Protein AF-A0A5S4TDW6-F1 (afdb_monomer_lite)

InterPro domains:
  IPR001173 Glycosyltransferase 2-like [PF00535] (8-47)
  IPR029044 Nucleotide-diphospho-sugar transferases [G3DSA:3.90.550.10] (1-47)
  IPR029044 Nucleotide-diphospho-sugar transferases [SSF53448] (4-47)

Secondary struct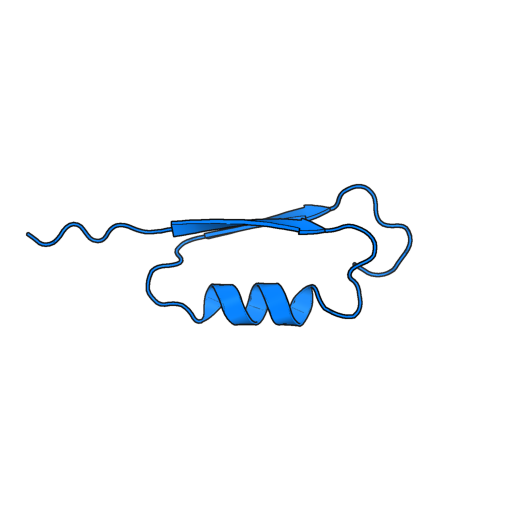ure (DSSP, 8-state):
------EEEEEEESS-TTTHHHHHHHHTTSTTEEEEEEEE---SS--

Foldseek 3Di:
DDPLQADEAEAEDEQCQPPPVVVVVVQVVDPRHPYYHYHDPDYPDPD

pLDDT: mean 94.67, std 10.82, range [46.44, 98.69]

Structure (mmCIF, N/CA/C/O backbone):
data_AF-A0A5S4TDW6-F1
#
_entry.id   AF-A0A5S4TDW6-F1
#
loop_
_atom_site.group_PDB
_atom_site.id
_atom_site.type_symbol
_atom_site.label_atom_id
_atom_site.label_alt_id
_atom_site.label_comp_id
_atom_site.label_asym_id
_atom_site.label_entity_id
_atom_site.label_seq_id
_atom_site.pdbx_PDB_ins_code
_atom_site.Cartn_x
_atom_site.Cartn_y
_atom_site.Cartn_z
_atom_site.occupancy
_atom_site.B_iso_or_equiv
_atom_site.auth_seq_id
_atom_site.auth_comp_id
_atom_site.auth_asym_id
_atom_site.auth_atom_id
_atom_site.pdbx_PDB_model_num
ATOM 1 N N . MET A 1 1 ? -20.908 14.410 21.636 1.00 46.44 1 MET A N 1
ATOM 2 C CA . MET A 1 1 ? -20.499 13.309 20.738 1.00 46.44 1 MET A CA 1
ATOM 3 C C . MET A 1 1 ? -19.148 13.691 20.166 1.00 46.44 1 MET A C 1
ATOM 5 O O . MET A 1 1 ? -19.070 14.751 19.558 1.00 46.44 1 MET A O 1
ATOM 9 N N . ALA A 1 2 ? -18.085 12.933 20.438 1.00 57.69 2 ALA A N 1
ATOM 10 C CA . ALA A 1 2 ? -16.794 13.209 19.811 1.00 57.69 2 ALA A CA 1
ATOM 11 C C . ALA A 1 2 ? -16.918 12.921 18.307 1.00 57.69 2 ALA A C 1
ATOM 13 O O . ALA A 1 2 ? -17.398 11.853 17.935 1.00 57.69 2 ALA A O 1
ATOM 14 N N . SER A 1 3 ? -16.544 13.880 17.459 1.00 63.56 3 SER A N 1
ATOM 15 C CA . SER A 1 3 ? -16.396 13.637 16.024 1.00 63.56 3 SER A CA 1
ATOM 16 C C . SER A 1 3 ? -15.314 12.578 15.844 1.00 63.56 3 SER A C 1
ATOM 18 O O . SER A 1 3 ? -14.156 12.834 16.170 1.00 63.56 3 SER A O 1
ATOM 20 N N . THR A 1 4 ? -15.670 11.390 15.358 1.00 77.12 4 THR A N 1
ATOM 21 C CA . THR A 1 4 ? -14.694 10.382 14.926 1.00 77.12 4 THR A CA 1
ATOM 22 C C . THR A 1 4 ? -14.161 10.807 13.564 1.00 77.12 4 THR A C 1
ATOM 24 O O . THR A 1 4 ? -14.517 10.235 12.535 1.00 77.12 4 THR A O 1
ATOM 27 N N . THR A 1 5 ? -13.390 11.894 13.545 1.00 88.81 5 THR A N 1
ATOM 28 C CA . THR A 1 5 ? -12.742 12.371 12.327 1.00 88.81 5 THR A CA 1
ATOM 29 C C . THR A 1 5 ? -11.819 11.268 11.834 1.00 88.81 5 THR A C 1
ATOM 31 O O . THR A 1 5 ? -10.920 10.846 12.558 1.00 88.81 5 THR A O 1
ATOM 34 N N . THR A 1 6 ? -12.076 10.787 10.625 1.00 9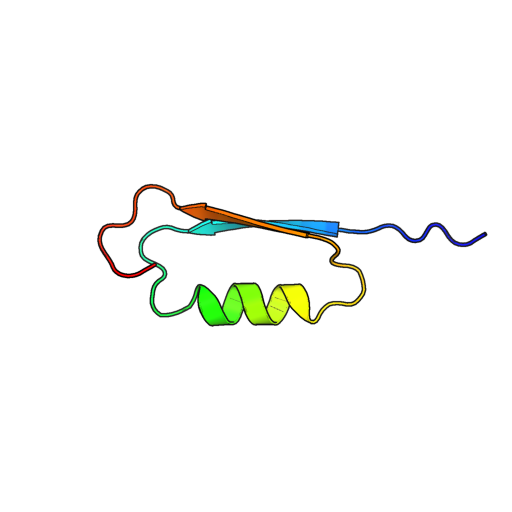5.50 6 THR A N 1
ATOM 35 C CA . THR A 1 6 ? -11.251 9.772 9.975 1.00 95.50 6 THR A CA 1
ATOM 36 C C . THR A 1 6 ? -10.391 10.412 8.895 1.00 95.50 6 THR A C 1
ATOM 38 O O . THR A 1 6 ? -10.697 11.496 8.393 1.00 95.50 6 THR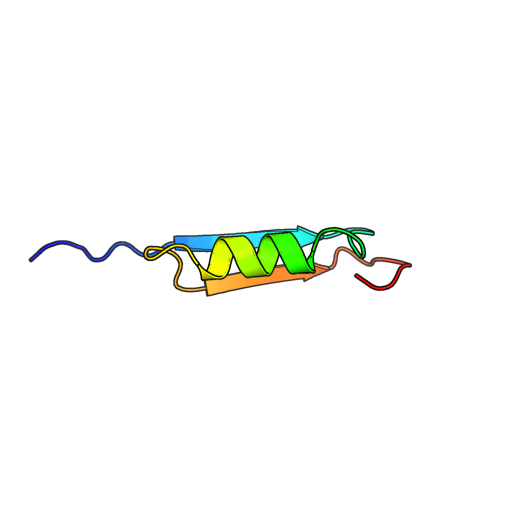 A O 1
ATOM 41 N N . VAL A 1 7 ? -9.283 9.752 8.580 1.00 96.31 7 VAL A N 1
ATOM 42 C CA . VAL A 1 7 ? -8.291 10.186 7.602 1.00 96.31 7 VAL A CA 1
ATOM 43 C C . VAL A 1 7 ? -8.279 9.198 6.441 1.00 96.31 7 VAL A C 1
ATOM 45 O O . VAL A 1 7 ? -8.180 7.989 6.649 1.00 96.31 7 VAL A O 1
ATOM 48 N N . CYS A 1 8 ? -8.334 9.734 5.224 1.00 97.94 8 CYS A N 1
ATOM 49 C CA . CYS A 1 8 ? -7.961 9.015 4.012 1.00 97.94 8 CYS A CA 1
ATOM 50 C C . CYS A 1 8 ? -6.493 9.325 3.698 1.00 97.94 8 CYS A C 1
ATOM 52 O O . CYS A 1 8 ? -6.099 10.494 3.630 1.00 97.94 8 CYS A O 1
ATOM 54 N N . VAL A 1 9 ? -5.676 8.285 3.539 1.00 98.50 9 VAL A N 1
ATOM 55 C CA . VAL A 1 9 ? -4.258 8.412 3.191 1.00 98.50 9 VAL A CA 1
ATOM 56 C C . VAL A 1 9 ? -4.094 8.156 1.698 1.00 98.50 9 VAL A C 1
ATOM 58 O O . VAL A 1 9 ? -4.390 7.064 1.221 1.00 98.50 9 VAL A O 1
ATOM 61 N N . ILE A 1 10 ? -3.577 9.145 0.970 1.00 98.50 10 ILE A N 1
ATOM 62 C CA . ILE A 1 10 ? -3.229 9.004 -0.448 1.00 98.50 10 ILE A CA 1
ATOM 63 C C . ILE A 1 10 ? -1.727 8.748 -0.569 1.00 98.50 10 ILE A C 1
ATOM 65 O O . ILE A 1 10 ? -0.922 9.538 -0.073 1.00 98.50 10 ILE A O 1
ATOM 69 N N . ILE A 1 11 ? -1.348 7.666 -1.248 1.00 98.44 11 ILE A N 1
ATOM 70 C CA . ILE A 1 11 ? 0.048 7.321 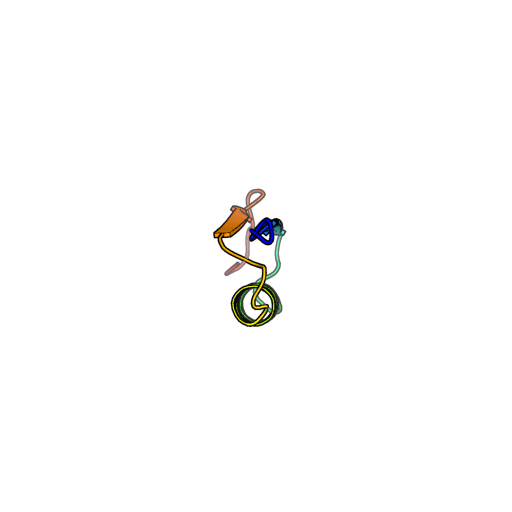-1.534 1.00 98.44 11 ILE A CA 1
ATOM 71 C C . ILE A 1 11 ? 0.229 7.291 -3.050 1.00 98.44 11 ILE A C 1
ATOM 73 O O . ILE A 1 11 ? -0.187 6.340 -3.704 1.00 98.44 11 ILE A O 1
ATOM 77 N N . ALA A 1 12 ? 0.864 8.317 -3.613 1.00 98.44 12 ALA A N 1
ATOM 78 C CA . ALA A 1 12 ? 1.371 8.240 -4.980 1.00 98.44 12 ALA A CA 1
ATOM 79 C C . ALA A 1 12 ? 2.659 7.403 -4.980 1.00 98.44 12 ALA A C 1
ATOM 81 O O . ALA A 1 12 ? 3.596 7.710 -4.237 1.00 98.44 12 ALA A O 1
ATOM 82 N N . ALA A 1 13 ? 2.693 6.336 -5.773 1.00 98.56 13 ALA A N 1
ATOM 83 C CA . ALA A 1 13 ? 3.793 5.385 -5.825 1.00 98.56 13 ALA A CA 1
ATOM 84 C C . ALA A 1 13 ? 4.379 5.332 -7.240 1.00 98.56 13 ALA A C 1
ATOM 86 O O . ALA A 1 13 ? 3.658 5.119 -8.206 1.00 98.56 13 ALA A O 1
ATOM 87 N N . LYS A 1 14 ? 5.697 5.520 -7.345 1.00 98.56 14 LYS A N 1
ATOM 88 C CA . LYS A 1 14 ? 6.480 5.306 -8.563 1.00 98.56 14 LYS A CA 1
ATOM 89 C C . LYS A 1 14 ? 7.727 4.527 -8.189 1.00 98.56 14 LYS A C 1
ATOM 91 O O . LYS A 1 14 ? 8.554 5.046 -7.437 1.00 98.56 14 LYS A O 1
ATOM 96 N N . ASN A 1 15 ? 7.864 3.320 -8.713 1.00 98.62 15 ASN A N 1
ATOM 97 C CA . ASN A 1 15 ? 9.016 2.450 -8.490 1.00 98.62 15 ASN A CA 1
ATOM 98 C C . ASN A 1 15 ? 9.352 2.247 -6.997 1.00 98.62 15 ASN A C 1
ATOM 100 O O . ASN A 1 15 ? 10.475 2.462 -6.522 1.00 98.62 15 ASN A O 1
ATOM 104 N N . ALA A 1 16 ? 8.315 1.940 -6.224 1.00 98.50 16 ALA A N 1
ATOM 105 C CA . ALA A 1 16 ? 8.322 1.803 -4.781 1.00 98.50 16 ALA A CA 1
ATOM 106 C C . ALA A 1 16 ? 8.259 0.338 -4.312 1.00 98.50 16 ALA A C 1
ATOM 108 O O . ALA A 1 16 ? 7.938 0.114 -3.141 1.00 98.50 16 ALA A O 1
ATOM 109 N N . GLU A 1 17 ? 8.618 -0.649 -5.147 1.00 98.62 17 GLU A N 1
ATOM 110 C CA . GLU A 1 17 ? 8.512 -2.090 -4.834 1.00 98.62 17 GLU A CA 1
ATOM 111 C C . GLU A 1 17 ? 9.071 -2.446 -3.438 1.00 98.62 17 GLU A C 1
ATOM 113 O O . GLU A 1 17 ? 8.513 -3.246 -2.685 1.00 98.62 17 GLU A O 1
ATOM 118 N N . ARG A 1 18 ? 10.162 -1.782 -3.031 1.00 98.56 18 ARG A N 1
ATOM 119 C CA . ARG A 1 18 ? 10.879 -2.071 -1.779 1.00 98.56 18 ARG A CA 1
ATOM 120 C C . ARG A 1 18 ? 10.207 -1.490 -0.536 1.00 98.56 18 ARG A C 1
ATOM 122 O O . ARG A 1 18 ? 10.565 -1.866 0.582 1.00 98.56 18 ARG A O 1
ATOM 129 N N . THR A 1 19 ? 9.300 -0.527 -0.688 1.00 98.50 19 THR A N 1
ATOM 130 C CA . THR A 1 19 ? 8.781 0.277 0.431 1.00 98.50 19 THR A CA 1
ATOM 131 C C . THR A 1 19 ? 7.265 0.393 0.467 1.00 98.50 19 THR A C 1
ATOM 133 O O . THR A 1 19 ? 6.735 0.610 1.561 1.00 98.50 19 THR A O 1
ATOM 136 N N . ILE A 1 20 ? 6.567 0.208 -0.657 1.00 98.56 20 ILE A N 1
ATOM 137 C CA . ILE A 1 20 ? 5.123 0.438 -0.761 1.00 98.56 20 ILE A CA 1
ATOM 138 C C . ILE A 1 20 ? 4.333 -0.441 0.212 1.00 98.56 20 ILE A C 1
ATOM 140 O O . ILE A 1 20 ? 3.519 0.069 0.984 1.00 98.56 20 ILE A O 1
ATOM 144 N N . GLY A 1 21 ? 4.679 -1.728 0.319 1.00 98.56 21 GLY A N 1
ATOM 145 C CA . GLY A 1 21 ? 4.039 -2.639 1.272 1.00 98.56 21 GLY A CA 1
ATOM 146 C C . GLY A 1 21 ? 4.212 -2.204 2.733 1.00 98.56 21 GLY A C 1
ATOM 147 O O . GLY A 1 21 ? 3.270 -2.272 3.523 1.00 98.56 21 GLY A O 1
ATOM 148 N N . ARG A 1 22 ? 5.390 -1.678 3.101 1.00 98.69 22 ARG A N 1
ATOM 149 C CA . ARG A 1 22 ? 5.634 -1.152 4.455 1.00 98.69 22 ARG A CA 1
ATOM 150 C C . ARG A 1 22 ? 4.833 0.124 4.715 1.00 98.69 22 ARG A C 1
ATOM 152 O O . ARG A 1 22 ? 4.326 0.282 5.823 1.00 98.69 22 ARG A O 1
ATOM 159 N N . ALA A 1 23 ? 4.720 1.007 3.724 1.00 98.50 23 ALA A N 1
ATOM 160 C CA . ALA A 1 23 ? 3.960 2.249 3.837 1.00 98.50 23 ALA A CA 1
ATOM 161 C C . ALA A 1 23 ? 2.462 1.967 4.046 1.00 98.50 23 ALA A C 1
ATOM 163 O O . ALA A 1 23 ? 1.891 2.436 5.033 1.00 98.50 23 ALA A O 1
ATOM 164 N N . ILE A 1 24 ? 1.867 1.110 3.206 1.00 98.62 24 ILE A N 1
ATOM 165 C CA . ILE A 1 24 ? 0.468 0.673 3.339 1.00 98.62 24 ILE A CA 1
ATOM 166 C C . ILE A 1 24 ? 0.241 0.038 4.716 1.00 98.62 24 ILE A C 1
ATOM 168 O O . ILE A 1 24 ? -0.666 0.436 5.447 1.00 98.62 24 ILE A O 1
ATOM 172 N N . ALA A 1 25 ? 1.107 -0.902 5.114 1.00 98.62 25 ALA A N 1
ATOM 173 C CA . ALA A 1 25 ? 0.981 -1.584 6.398 1.00 98.62 25 ALA A CA 1
ATOM 174 C C . ALA A 1 25 ? 1.118 -0.637 7.598 1.00 98.62 25 ALA A C 1
ATOM 176 O O . ALA A 1 25 ? 0.512 -0.896 8.633 1.00 98.62 25 ALA A O 1
ATOM 177 N N . SER A 1 26 ? 1.916 0.432 7.497 1.00 98.44 26 SER A N 1
ATOM 178 C CA . SER A 1 26 ? 2.001 1.443 8.556 1.00 98.44 26 SER A CA 1
ATOM 179 C C . SER A 1 26 ? 0.745 2.309 8.631 1.00 98.44 26 SER A C 1
ATOM 181 O O . SER A 1 26 ? 0.226 2.496 9.725 1.00 98.44 26 SER A O 1
ATOM 183 N N . ALA A 1 27 ? 0.208 2.753 7.489 1.00 98.12 27 ALA A N 1
ATOM 184 C CA . ALA A 1 27 ? -0.991 3.585 7.442 1.00 98.12 27 ALA A CA 1
ATOM 185 C C . ALA A 1 27 ? -2.217 2.846 7.998 1.00 98.12 27 ALA A C 1
ATOM 187 O O . ALA A 1 27 ? -2.947 3.393 8.817 1.00 98.12 27 ALA A O 1
ATOM 188 N N . LEU A 1 28 ? -2.392 1.571 7.637 1.00 97.62 28 LEU A N 1
ATOM 189 C CA . LEU A 1 28 ? -3.512 0.746 8.108 1.00 97.62 28 LEU A CA 1
ATOM 190 C C . LEU A 1 28 ? -3.461 0.397 9.607 1.00 97.62 28 LEU A C 1
ATOM 192 O O . LEU A 1 28 ? -4.438 -0.128 10.136 1.00 97.62 28 LEU A O 1
ATOM 196 N N . ARG A 1 29 ? -2.343 0.644 10.304 1.00 98.06 29 ARG A N 1
ATOM 197 C CA . ARG A 1 29 ? -2.254 0.448 11.764 1.00 98.06 29 ARG A CA 1
ATOM 198 C C . ARG A 1 29 ? -2.746 1.653 12.560 1.00 98.06 29 ARG A C 1
ATOM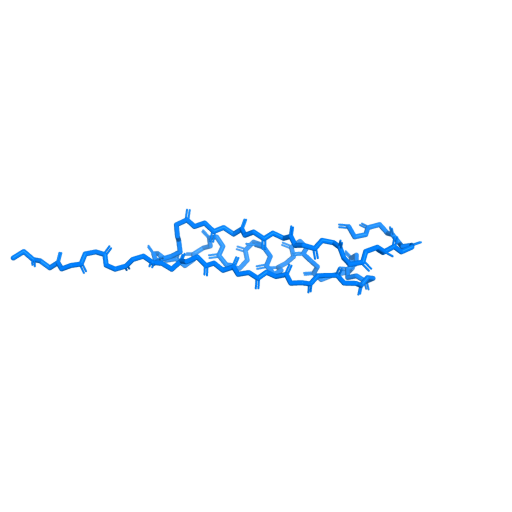 200 O O . ARG A 1 29 ? -3.007 1.505 13.751 1.00 98.06 29 ARG A O 1
ATOM 207 N N . GLU A 1 30 ? -2.838 2.824 11.938 1.00 97.44 30 GLU A N 1
ATOM 208 C CA . GLU A 1 30 ? -3.266 4.043 12.615 1.00 97.44 30 GLU A CA 1
ATOM 209 C C . GLU A 1 30 ? -4.781 4.037 12.828 1.00 97.44 30 GLU A C 1
ATOM 211 O O . GLU A 1 30 ? -5.563 3.859 11.898 1.00 97.44 30 GLU A O 1
ATOM 216 N N . THR A 1 31 ? -5.218 4.278 14.063 1.00 95.19 31 THR A N 1
ATOM 217 C CA . THR A 1 31 ? -6.633 4.149 14.461 1.00 95.19 31 THR A CA 1
ATOM 218 C C . THR A 1 31 ? -7.558 5.181 13.820 1.00 95.19 31 THR A C 1
ATOM 220 O O . THR A 1 31 ? -8.765 4.959 13.747 1.00 95.19 31 THR A O 1
ATOM 223 N N . ALA A 1 32 ? -7.011 6.308 13.364 1.00 95.25 32 ALA A N 1
ATOM 224 C CA . ALA A 1 32 ? -7.765 7.348 12.673 1.00 95.25 32 ALA A CA 1
ATOM 225 C C . ALA A 1 32 ? -7.865 7.115 11.154 1.00 95.25 32 ALA A C 1
ATOM 227 O O . ALA A 1 32 ? -8.647 7.803 10.497 1.00 95.25 32 ALA A O 1
ATOM 228 N N . VAL A 1 33 ? -7.089 6.186 10.584 1.00 97.56 33 VAL A N 1
ATOM 229 C CA . VAL A 1 33 ? -7.088 5.921 9.140 1.00 97.56 33 VAL A CA 1
ATOM 230 C C . VAL A 1 33 ? -8.229 4.969 8.796 1.00 97.56 33 VAL A C 1
ATOM 232 O O . VAL A 1 33 ? -8.283 3.844 9.286 1.00 97.56 33 VAL A O 1
ATOM 235 N N . SER A 1 34 ? -9.151 5.425 7.949 1.00 97.00 34 SER A N 1
ATOM 236 C CA . SER A 1 34 ? -10.282 4.620 7.464 1.00 97.00 34 SER A CA 1
ATOM 237 C C . SER A 1 34 ? -10.054 4.057 6.064 1.00 97.00 34 SER A C 1
ATOM 239 O O . SER A 1 34 ? -10.667 3.056 5.700 1.00 97.00 34 SER A O 1
ATOM 241 N N . GLU A 1 35 ? -9.177 4.689 5.285 1.00 97.62 35 GLU A N 1
ATOM 242 C CA . GLU A 1 35 ? -8.936 4.362 3.884 1.00 97.62 35 GLU A CA 1
ATOM 243 C C . GLU A 1 35 ? -7.481 4.658 3.505 1.00 97.62 35 GLU A C 1
ATOM 245 O O . GLU A 1 35 ? -6.897 5.658 3.933 1.00 97.62 35 GLU A O 1
ATOM 250 N N . VAL A 1 36 ? -6.908 3.790 2.670 1.00 98.50 36 VAL A N 1
ATOM 251 C CA . VAL A 1 36 ? -5.624 4.016 2.004 1.00 98.50 36 VAL A CA 1
ATOM 252 C C . VAL A 1 36 ? -5.842 3.850 0.507 1.00 98.50 36 VAL A C 1
ATOM 254 O O . VAL A 1 36 ? -6.196 2.763 0.052 1.00 98.50 36 VAL A O 1
ATOM 257 N N . VAL A 1 37 ? -5.613 4.918 -0.254 1.00 98.69 37 VAL A N 1
ATOM 258 C CA . VAL A 1 37 ? -5.671 4.906 -1.718 1.00 98.69 37 VAL A CA 1
ATOM 259 C C . VAL A 1 37 ? -4.250 4.989 -2.250 1.00 98.69 37 VAL A C 1
ATOM 261 O O . VAL A 1 37 ? -3.541 5.969 -2.017 1.00 98.69 37 VAL A O 1
ATOM 264 N N . VAL A 1 38 ? -3.833 3.955 -2.974 1.00 98.44 38 VAL A N 1
ATOM 265 C CA . VAL A 1 38 ? -2.543 3.930 -3.663 1.00 98.44 38 VAL A CA 1
ATOM 266 C C . VAL A 1 38 ? -2.772 4.285 -5.124 1.00 98.44 38 VAL A C 1
ATOM 268 O O . VAL A 1 38 ? -3.602 3.671 -5.792 1.00 98.44 38 VAL A O 1
ATOM 271 N N . VAL A 1 39 ? -2.037 5.280 -5.606 1.00 98.56 39 VAL A N 1
ATOM 272 C CA . VAL A 1 39 ? -2.018 5.679 -7.011 1.00 98.56 39 VAL A CA 1
ATOM 273 C C . VAL A 1 39 ? -0.668 5.266 -7.574 1.00 98.56 39 VAL A C 1
ATOM 275 O O . VAL A 1 39 ? 0.338 5.908 -7.279 1.00 98.56 39 VAL A O 1
ATOM 278 N N . ASP A 1 40 ? -0.645 4.184 -8.347 1.00 98.38 40 ASP A N 1
ATOM 279 C CA . ASP A 1 40 ? 0.536 3.818 -9.126 1.00 98.38 40 ASP A CA 1
ATOM 280 C C . ASP A 1 40 ? 0.697 4.802 -10.296 1.00 98.38 40 ASP A C 1
ATOM 282 O O . ASP A 1 40 ? -0.161 4.895 -11.177 1.00 98.38 40 ASP A O 1
ATOM 286 N N . ASP A 1 41 ? 1.796 5.553 -10.290 1.00 98.44 41 ASP A N 1
ATOM 287 C CA . ASP A 1 41 ? 2.144 6.584 -11.274 1.00 98.44 41 ASP A CA 1
ATOM 288 C C . ASP A 1 41 ? 2.900 5.982 -12.481 1.00 98.44 41 ASP A C 1
ATOM 290 O O . ASP A 1 41 ? 3.860 6.541 -13.028 1.00 98.44 41 ASP A O 1
ATOM 294 N N . GLY A 1 42 ? 2.482 4.778 -12.881 1.00 98.44 42 GLY A N 1
ATOM 295 C CA . GLY A 1 42 ? 3.014 4.024 -14.013 1.00 98.44 42 GLY A CA 1
ATOM 296 C C . GLY A 1 42 ? 4.383 3.417 -13.737 1.00 98.44 42 GLY A C 1
ATOM 297 O O . GLY A 1 42 ? 5.321 3.674 -14.499 1.00 98.44 42 GLY A O 1
ATOM 298 N N . SER A 1 43 ? 4.528 2.698 -12.629 1.00 98.50 43 SER A N 1
ATOM 299 C CA . SER A 1 43 ? 5.780 2.033 -12.264 1.00 98.50 43 SER A CA 1
ATOM 300 C C . SER A 1 43 ? 6.230 1.014 -13.320 1.00 98.50 43 SER A C 1
ATOM 302 O O . SER A 1 43 ? 5.414 0.429 -14.032 1.00 98.50 43 SER A O 1
ATOM 304 N N . ASP A 1 44 ? 7.546 0.836 -13.447 1.00 98.50 44 ASP A N 1
ATOM 305 C CA . ASP A 1 44 ? 8.174 -0.171 -14.318 1.00 98.50 44 ASP A CA 1
ATOM 306 C C . ASP A 1 44 ? 8.867 -1.301 -13.531 1.00 98.50 44 ASP A C 1
ATOM 308 O O . ASP A 1 44 ? 9.534 -2.160 -14.113 1.00 98.50 44 ASP A O 1
ATOM 312 N N . ASP A 1 45 ? 8.661 -1.325 -12.213 1.00 98.31 45 ASP A N 1
ATOM 313 C CA . ASP A 1 45 ? 9.079 -2.375 -11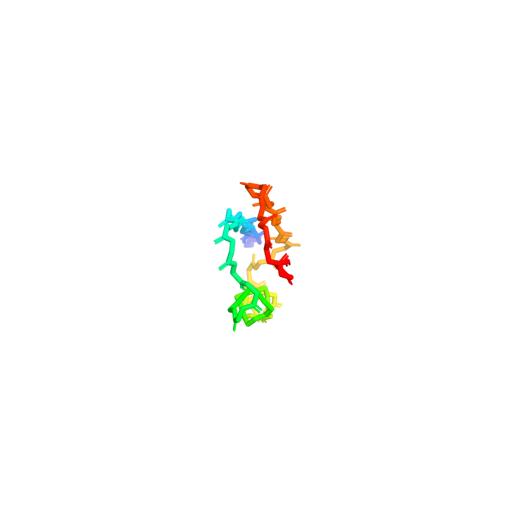.286 1.00 98.31 45 ASP A CA 1
ATOM 314 C C . ASP A 1 45 ? 7.861 -3.144 -10.722 1.00 98.31 45 ASP A C 1
ATOM 316 O O . ASP A 1 45 ? 6.775 -3.122 -11.301 1.00 98.31 45 ASP A O 1
ATOM 320 N N . SER A 1 46 ? 8.039 -3.871 -9.611 1.00 97.62 46 SER A N 1
ATOM 321 C CA . SER A 1 46 ? 6.954 -4.629 -8.958 1.00 97.62 46 SER A CA 1
ATOM 322 C C . SER A 1 46 ? 6.232 -3.849 -7.846 1.00 97.62 46 SER A C 1
ATOM 324 O O . SER A 1 46 ? 5.864 -4.444 -6.829 1.00 97.62 46 SER A O 1
ATOM 326 N N . THR A 1 47 ? 6.098 -2.527 -7.990 1.00 96.06 47 THR A N 1
ATOM 327 C CA . THR A 1 47 ? 5.239 -1.697 -7.117 1.00 96.06 47 THR A CA 1
ATOM 328 C C . THR A 1 47 ? 3.801 -2.202 -7.106 1.00 96.06 47 THR A C 1
ATOM 330 O O . THR A 1 47 ? 3.219 -2.219 -5.995 1.00 96.06 47 THR A O 1
#

Sequence (47 aa):
MASTTTVCVIIAAKNAERTIGRAIASALRETAVSEVVVVDDGSDDST

Organism: Streptococcus pyogenes (NCBI:txid1314)

Radius of gyration: 12.86 Å; chains: 1; bounding box: 31×18×35 Å